Protein AF-A0A660V584-F1 (afdb_monomer)

Solvent-accessible surface area (backbone atoms only — not comparable to full-atom values): 8360 Å² total; per-residue (Å²): 134,86,82,78,77,52,70,67,58,52,50,52,51,50,54,51,53,51,51,50,49,48,50,40,67,72,67,46,47,56,59,53,49,50,53,50,50,50,50,66,76,55,58,73,92,56,86,82,73,81,57,67,42,60,44,77,49,75,71,54,71,68,54,52,52,52,26,58,75,72,73,43,58,59,50,51,54,50,18,51,52,45,40,54,41,39,76,70,54,30,55,26,45,32,44,58,63,86,84,85,69,90,58,91,46,48,63,58,26,50,54,27,54,69,70,35,89,32,68,45,76,58,78,85,79,78,83,75,90,54,85,98,57,90,77,89,128

Secondary structure (DSSP, 8-state):
------HHHHHHHHHHHHHHHHHHHHTTHHHHHHHHHHHHHT--SS-----TTEEEEE--HHHHHHHHHTT--HHHHHHHHHHHHHHTT-SEEEEE----S--TTHHHHHHHHHTSSSEEE---------TT-----

Foldseek 3Di:
DPPDDDVVNVVVVVVVVVVVVCVCVVVCVVVVVVVVVVCVVPPVPDDDPPPLAEAEDDDDPVLVVVCVVVVHDVLLVQLVVLQVSVVSPHQEYEYADDCPDDDPSVVSNVVSQVSHNYYHYDDDDDPPPDDDDDDDD

pLDDT: mean 75.92, std 16.47, range [30.91, 95.94]

Radius of gyration: 25.08 Å; Cα contacts (8 Å, |Δi|>4): 104; chains: 1; bounding box: 62×45×62 Å

Nearest PDB structures (foldseek):
  2w4l-assembly1_D  TM=5.568E-01  e=2.246E-01  Homo sapiens
  2w4l-assembly1_C  TM=5.626E-01  e=3.776E-01  Homo sapiens
  2w4l-assembly1_B  TM=5.421E-01  e=3.776E-01  Homo sapiens
  7p7t-assembly1_l  TM=4.016E-01  e=1.577E+00  Enterococcus faecalis
  6nyu-assembly2_B  TM=4.943E-01  e=5.780E+00  Staphylococcus aureus

Structure (mmCIF, N/CA/C/O backbone):
data_AF-A0A660V584-F1
#
_entry.id   AF-A0A660V584-F1
#
loop_
_atom_site.group_PDB
_atom_site.id
_atom_site.type_symbol
_atom_site.label_atom_id
_atom_site.label_alt_id
_atom_site.label_comp_id
_atom_site.label_asym_id
_atom_site.label_entity_id
_atom_site.label_seq_id
_atom_site.pdbx_PDB_ins_code
_atom_site.Cartn_x
_atom_site.Cartn_y
_atom_site.Cartn_z
_atom_site.occupancy
_atom_site.B_iso_or_equiv
_atom_site.auth_seq_id
_atom_site.auth_comp_id
_atom_site.auth_asym_id
_atom_site.auth_atom_id
_atom_site.pdbx_PDB_model_num
ATOM 1 N N . MET A 1 1 ? 44.648 -28.933 -40.311 1.00 43.81 1 MET A N 1
ATOM 2 C CA . MET A 1 1 ? 44.239 -27.641 -40.918 1.00 43.81 1 MET A CA 1
ATOM 3 C C . MET A 1 1 ? 43.504 -26.794 -39.880 1.00 43.81 1 MET A C 1
ATOM 5 O O . MET A 1 1 ? 42.366 -27.106 -39.559 1.00 43.81 1 MET A O 1
ATOM 9 N N . ARG A 1 2 ? 44.134 -25.750 -39.318 1.00 54.53 2 ARG A N 1
ATOM 10 C CA . ARG A 1 2 ? 43.432 -24.766 -38.470 1.00 54.53 2 ARG A CA 1
ATOM 11 C C . ARG A 1 2 ? 42.622 -23.843 -39.385 1.00 54.53 2 ARG A C 1
ATOM 13 O O . ARG A 1 2 ? 43.206 -23.002 -40.062 1.00 54.53 2 ARG A O 1
ATOM 20 N N . ARG A 1 3 ? 41.297 -24.018 -39.442 1.00 64.56 3 ARG A N 1
ATOM 21 C CA . ARG A 1 3 ? 40.403 -23.065 -40.116 1.00 64.56 3 ARG A CA 1
ATOM 22 C C . ARG A 1 3 ? 40.484 -21.737 -39.357 1.00 64.56 3 ARG A C 1
ATOM 24 O O . ARG A 1 3 ? 39.973 -21.637 -38.248 1.00 64.56 3 ARG A O 1
ATOM 31 N N . ARG A 1 4 ? 41.183 -20.744 -39.915 1.00 74.19 4 ARG A N 1
ATOM 32 C CA . ARG A 1 4 ? 41.147 -19.366 -39.410 1.00 74.19 4 ARG A CA 1
ATOM 33 C C . ARG A 1 4 ? 39.754 -18.816 -39.707 1.00 74.19 4 ARG A C 1
ATOM 35 O O . ARG A 1 4 ? 39.397 -18.658 -40.870 1.00 74.19 4 ARG A O 1
ATOM 42 N N . THR A 1 5 ? 38.958 -18.583 -38.671 1.00 74.12 5 THR A N 1
ATOM 43 C CA . THR A 1 5 ? 37.701 -17.837 -38.783 1.00 74.12 5 THR A CA 1
ATOM 44 C C . THR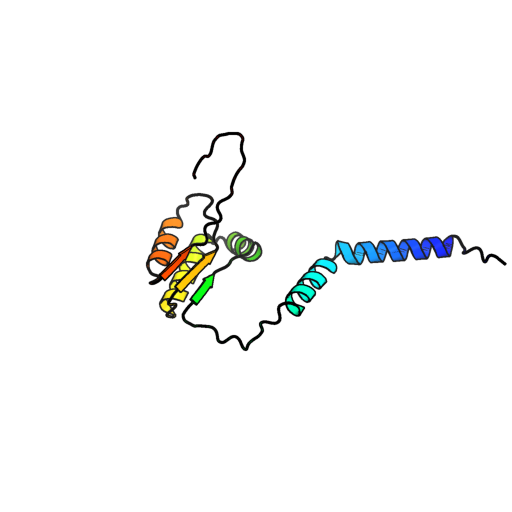 A 1 5 ? 38.006 -16.445 -39.322 1.00 74.12 5 THR A C 1
ATOM 46 O O . THR A 1 5 ? 38.952 -15.802 -38.863 1.00 74.12 5 THR A O 1
ATOM 49 N N . SER A 1 6 ? 37.249 -15.990 -40.321 1.00 83.50 6 SER A N 1
ATOM 50 C CA . SER A 1 6 ? 37.458 -14.657 -40.876 1.00 83.50 6 SER A CA 1
ATOM 51 C C . SER A 1 6 ? 37.148 -13.596 -39.809 1.00 83.50 6 SER A C 1
ATOM 53 O O . SER A 1 6 ? 36.233 -13.781 -39.000 1.00 83.50 6 SER A O 1
ATOM 55 N N . PRO A 1 7 ? 37.875 -12.467 -39.793 1.00 86.75 7 PRO A N 1
ATOM 56 C CA . PRO A 1 7 ? 37.633 -11.389 -38.833 1.00 86.75 7 PRO A CA 1
ATOM 57 C C . PRO A 1 7 ? 36.201 -10.838 -38.922 1.00 86.75 7 PRO A C 1
ATOM 59 O O . PRO A 1 7 ? 35.635 -10.446 -37.908 1.00 86.75 7 PRO A O 1
ATOM 62 N N . SER A 1 8 ? 35.574 -10.897 -40.100 1.00 87.31 8 SER A N 1
ATOM 63 C CA . SER A 1 8 ? 34.160 -10.558 -40.302 1.00 87.31 8 SER A CA 1
ATOM 64 C C . SER A 1 8 ? 33.198 -11.481 -39.549 1.00 87.31 8 SER A C 1
ATOM 66 O O . SER A 1 8 ? 32.217 -11.009 -38.983 1.00 87.31 8 SER A O 1
ATOM 68 N N . VAL A 1 9 ? 33.490 -12.784 -39.491 1.00 90.56 9 VAL A N 1
ATOM 69 C CA . VAL A 1 9 ? 32.684 -13.750 -38.731 1.00 90.56 9 VAL A CA 1
ATOM 70 C C . VAL A 1 9 ? 32.835 -13.502 -37.234 1.00 90.56 9 VAL A C 1
ATOM 72 O O . VAL A 1 9 ? 31.837 -13.515 -36.521 1.00 90.56 9 VAL A O 1
ATOM 75 N N . MET A 1 10 ? 34.047 -13.203 -36.750 1.00 89.81 10 MET A N 1
ATOM 76 C CA . MET A 1 10 ? 34.223 -12.819 -35.344 1.00 89.81 10 MET A CA 1
ATOM 77 C C . MET A 1 10 ? 33.473 -11.526 -35.014 1.00 89.81 10 MET A C 1
ATOM 79 O O . MET A 1 10 ? 32.777 -11.482 -34.005 1.00 89.81 10 MET A O 1
ATOM 83 N N . LEU A 1 11 ? 33.552 -10.506 -35.874 1.00 93.19 11 LEU A N 1
ATOM 84 C CA . LEU A 1 11 ? 32.833 -9.245 -35.681 1.00 93.19 11 LEU A CA 1
ATOM 85 C C . LEU A 1 11 ? 31.315 -9.466 -35.602 1.00 93.19 11 LEU A C 1
ATOM 87 O O . LEU A 1 11 ? 30.666 -8.918 -34.717 1.00 93.19 11 LEU A O 1
ATOM 91 N N . ALA A 1 12 ? 30.760 -10.302 -36.484 1.00 93.81 12 ALA A N 1
ATOM 92 C CA . ALA A 1 12 ? 29.339 -10.636 -36.477 1.00 93.81 12 ALA A CA 1
ATOM 93 C C . ALA A 1 12 ? 28.924 -11.355 -35.185 1.00 93.81 12 ALA A C 1
ATOM 95 O O . ALA A 1 12 ? 27.901 -11.015 -34.598 1.00 93.81 12 ALA A O 1
ATOM 96 N N . ILE A 1 13 ? 29.741 -12.301 -34.708 1.00 94.69 13 ILE A N 1
ATOM 97 C CA . ILE A 1 13 ? 29.497 -12.999 -33.439 1.00 94.69 13 ILE A CA 1
ATOM 98 C C . ILE A 1 13 ? 29.512 -12.010 -32.270 1.00 94.69 13 ILE A C 1
ATOM 100 O O . ILE A 1 13 ? 28.605 -12.041 -31.443 1.00 94.69 13 ILE A O 1
ATOM 104 N N . TYR A 1 14 ? 30.495 -11.107 -32.211 1.00 94.50 14 TYR A N 1
ATOM 105 C CA . TYR A 1 14 ? 30.564 -10.103 -31.149 1.00 94.50 14 TYR A CA 1
ATOM 106 C C . TYR A 1 14 ? 29.397 -9.120 -31.203 1.00 94.50 14 TYR A C 1
ATOM 108 O O . TYR A 1 14 ? 28.804 -8.835 -30.169 1.00 94.50 14 TYR A O 1
ATOM 116 N N . ALA A 1 15 ? 29.025 -8.633 -32.387 1.00 95.31 15 ALA A N 1
ATOM 117 C CA . ALA A 1 15 ? 27.882 -7.738 -32.543 1.00 95.31 15 ALA A CA 1
ATOM 118 C C . ALA A 1 15 ? 26.576 -8.407 -32.091 1.00 95.31 15 ALA A C 1
ATOM 120 O O . ALA A 1 15 ? 25.778 -7.790 -31.388 1.00 95.31 15 ALA A O 1
ATOM 121 N N . LEU A 1 16 ? 26.388 -9.683 -32.438 1.00 95.94 16 LEU A N 1
ATOM 122 C CA . LEU A 1 16 ? 25.207 -10.450 -32.055 1.00 95.94 16 LEU A CA 1
ATOM 123 C C . LEU A 1 16 ? 25.179 -10.740 -30.550 1.00 95.94 16 LEU A C 1
ATOM 125 O O . LEU A 1 16 ? 24.147 -10.546 -29.915 1.00 95.94 16 LEU A O 1
ATOM 129 N N . ALA A 1 17 ? 26.314 -11.128 -29.965 1.00 94.44 17 ALA A N 1
ATOM 130 C CA . ALA A 1 17 ? 26.435 -11.348 -28.526 1.00 94.44 17 ALA A CA 1
ATOM 131 C C . ALA A 1 17 ? 26.159 -10.062 -27.734 1.00 94.44 17 ALA A C 1
ATOM 133 O O . ALA A 1 17 ? 25.364 -10.077 -26.797 1.00 94.44 17 ALA A O 1
ATOM 134 N N . THR A 1 18 ? 26.751 -8.936 -28.140 1.00 93.44 18 THR A N 1
ATOM 135 C CA . THR A 1 18 ? 26.537 -7.635 -27.491 1.00 93.44 18 THR A CA 1
ATOM 136 C C . THR A 1 18 ? 25.100 -7.151 -27.663 1.00 93.44 18 THR A C 1
ATOM 138 O O . THR A 1 18 ? 24.495 -6.700 -26.695 1.00 93.44 18 THR A O 1
ATOM 141 N N . GLY A 1 19 ? 24.520 -7.285 -28.860 1.00 92.00 19 GLY A N 1
ATOM 142 C CA . GLY A 1 19 ? 23.123 -6.928 -29.112 1.00 92.00 19 GLY A CA 1
ATOM 143 C C . GLY A 1 19 ? 22.153 -7.753 -28.267 1.00 92.00 19 GLY A C 1
ATOM 144 O O . GLY A 1 19 ? 21.228 -7.200 -27.678 1.00 92.00 19 GLY A O 1
ATOM 145 N N . MET A 1 20 ? 22.405 -9.057 -28.133 1.00 88.88 20 MET A N 1
ATOM 146 C CA . MET A 1 20 ? 21.627 -9.939 -27.264 1.00 88.88 20 MET A CA 1
ATOM 147 C C . MET A 1 20 ? 21.777 -9.556 -25.788 1.00 88.88 20 MET A C 1
ATOM 149 O O . MET A 1 20 ? 20.786 -9.531 -25.064 1.00 88.88 20 MET A O 1
ATOM 153 N N . LEU A 1 21 ? 22.987 -9.200 -25.346 1.00 87.19 21 LEU A N 1
ATOM 154 C CA . LEU A 1 21 ? 23.231 -8.753 -23.976 1.00 87.19 21 LEU A CA 1
ATOM 155 C C . LEU A 1 21 ? 22.453 -7.462 -23.674 1.00 87.19 21 LEU A C 1
ATOM 157 O O . LEU A 1 21 ? 21.717 -7.393 -22.695 1.00 87.19 21 LEU A O 1
ATOM 161 N N . ILE A 1 22 ? 22.542 -6.465 -24.559 1.00 87.12 22 ILE A N 1
ATOM 162 C CA . ILE A 1 22 ? 21.792 -5.208 -24.433 1.00 87.12 22 ILE A CA 1
ATOM 163 C C . ILE A 1 22 ? 20.285 -5.476 -24.448 1.00 87.12 22 ILE A C 1
ATOM 165 O O . ILE A 1 22 ? 19.559 -4.867 -23.672 1.00 87.12 22 ILE A O 1
ATOM 169 N N . ALA A 1 23 ? 19.803 -6.402 -25.279 1.00 83.56 23 ALA A N 1
ATOM 170 C CA . ALA A 1 23 ? 18.387 -6.746 -25.311 1.00 83.56 23 ALA A CA 1
ATOM 171 C C . ALA A 1 23 ? 17.911 -7.375 -23.986 1.00 83.56 23 ALA A C 1
ATOM 173 O O . ALA A 1 23 ? 16.85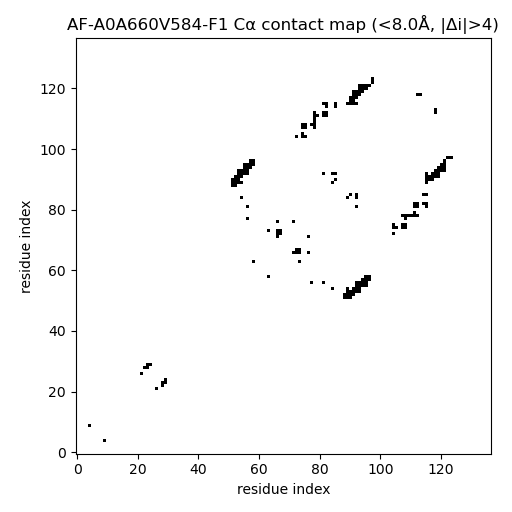6 -7.018 -23.467 1.00 83.56 23 ALA A O 1
ATOM 174 N N . LEU A 1 24 ? 18.702 -8.284 -23.413 1.00 81.38 24 LEU A N 1
ATOM 175 C CA . LEU A 1 24 ? 18.348 -8.980 -22.177 1.00 81.38 24 LEU A CA 1
ATOM 176 C C . LEU A 1 24 ? 18.399 -8.066 -20.943 1.00 81.38 24 LEU A C 1
ATOM 178 O O . LEU A 1 24 ? 17.491 -8.118 -20.113 1.00 81.38 24 LEU A O 1
ATOM 182 N N . PHE A 1 25 ? 19.428 -7.219 -20.833 1.00 78.81 25 PHE A N 1
ATOM 183 C CA . PHE A 1 25 ? 19.599 -6.311 -19.693 1.00 78.81 25 PHE A CA 1
ATOM 184 C C . PHE A 1 25 ? 18.841 -4.987 -19.856 1.00 78.81 25 PHE A C 1
ATOM 186 O O . PHE A 1 25 ? 18.328 -4.454 -18.881 1.00 78.81 25 PHE A O 1
ATOM 193 N N . GLY A 1 26 ? 18.747 -4.454 -21.074 1.00 72.19 26 GLY A N 1
ATOM 194 C CA . GLY A 1 26 ? 18.158 -3.140 -21.342 1.00 72.19 26 GLY A CA 1
ATOM 195 C C . GLY A 1 26 ? 16.631 -3.123 -21.364 1.00 72.19 26 GLY A C 1
ATOM 196 O O . GLY A 1 26 ? 16.037 -2.093 -21.065 1.00 72.19 26 GLY A O 1
ATOM 197 N N . PHE A 1 27 ? 15.982 -4.248 -21.684 1.00 75.00 27 PHE A N 1
ATOM 198 C CA . PHE A 1 27 ? 14.514 -4.345 -21.720 1.00 75.00 27 PHE A CA 1
ATOM 199 C C . PHE A 1 27 ? 13.909 -5.033 -20.486 1.00 75.00 27 PHE A C 1
ATOM 201 O O . PHE A 1 27 ? 12.734 -5.400 -20.514 1.00 75.00 27 PHE A O 1
ATOM 208 N N . GLY A 1 28 ? 14.691 -5.248 -19.420 1.00 70.12 28 GLY A N 1
ATOM 209 C CA . GLY A 1 28 ? 14.193 -5.873 -18.188 1.00 70.12 28 GLY A CA 1
ATOM 210 C C . GLY A 1 28 ? 13.703 -7.313 -18.391 1.00 70.12 28 GLY A C 1
ATOM 211 O O . GLY A 1 28 ? 12.815 -7.786 -17.685 1.00 70.12 28 GLY A O 1
ATOM 212 N N . VAL A 1 29 ? 14.242 -8.031 -19.387 1.00 73.81 29 VAL A N 1
ATOM 213 C CA . VAL A 1 29 ? 13.831 -9.417 -19.672 1.00 73.81 29 VAL A CA 1
ATOM 214 C C . VAL A 1 29 ? 14.158 -10.314 -18.481 1.00 73.81 29 VAL A C 1
ATOM 216 O O . VAL A 1 29 ? 13.334 -11.142 -18.104 1.00 73.81 29 VAL A O 1
ATOM 219 N N . PHE A 1 30 ? 15.308 -10.097 -17.839 1.00 74.50 30 PHE A N 1
ATOM 220 C CA . PHE A 1 30 ? 15.676 -10.807 -16.615 1.00 74.50 30 PHE A CA 1
ATOM 221 C C . PHE A 1 30 ? 14.729 -10.526 -15.444 1.00 74.50 30 PHE A C 1
ATOM 223 O O . PHE A 1 30 ? 14.325 -11.478 -14.793 1.00 74.50 30 PHE A O 1
ATOM 230 N N . GLU A 1 31 ? 14.288 -9.283 -15.230 1.00 68.62 31 GLU A N 1
ATOM 231 C CA . GLU A 1 31 ? 13.302 -8.968 -14.178 1.00 68.62 31 GLU A CA 1
ATOM 232 C C . GLU A 1 31 ? 11.980 -9.707 -14.405 1.00 68.62 31 GLU A C 1
ATOM 234 O O . GLU A 1 31 ? 11.383 -10.240 -13.473 1.00 68.62 31 GLU A O 1
ATOM 239 N N . ARG A 1 32 ? 11.533 -9.809 -15.663 1.00 72.12 32 ARG A N 1
ATOM 240 C CA . ARG A 1 32 ? 10.337 -10.592 -16.007 1.00 72.12 32 ARG A CA 1
ATOM 241 C C . ARG A 1 32 ? 10.535 -12.086 -15.786 1.00 72.12 32 ARG A C 1
ATOM 243 O O . ARG A 1 32 ? 9.603 -12.752 -15.343 1.00 72.12 32 ARG A O 1
ATOM 250 N N . PHE A 1 33 ? 11.717 -12.615 -16.104 1.00 75.19 33 PHE A N 1
ATOM 251 C CA . PHE A 1 33 ? 12.045 -14.009 -15.815 1.00 75.19 33 PHE A CA 1
ATOM 252 C C . PHE A 1 33 ? 12.115 -14.272 -14.316 1.00 75.19 33 PHE A C 1
ATOM 254 O O . PHE A 1 33 ? 11.602 -15.300 -13.896 1.00 75.19 33 PHE A O 1
ATOM 261 N N . ASP A 1 34 ? 12.667 -13.354 -13.524 1.00 68.81 34 ASP A N 1
ATOM 262 C CA . ASP A 1 34 ? 12.684 -13.458 -12.066 1.00 68.81 34 ASP A CA 1
ATOM 263 C C . ASP A 1 34 ? 11.263 -13.462 -11.507 1.00 68.81 34 ASP A C 1
ATOM 265 O O . ASP A 1 34 ? 10.929 -14.359 -10.740 1.00 68.81 34 ASP A O 1
ATOM 269 N N . LEU A 1 35 ? 10.389 -12.549 -11.947 1.00 66.75 35 LEU A N 1
ATOM 270 C CA . LEU A 1 35 ? 8.976 -12.543 -11.545 1.00 66.75 35 LEU A CA 1
ATOM 271 C C . LEU A 1 35 ? 8.264 -13.852 -11.914 1.00 66.75 35 LEU A C 1
ATOM 273 O O . LEU A 1 35 ? 7.554 -14.418 -11.087 1.00 66.75 35 LEU A O 1
ATOM 277 N N . LEU A 1 36 ? 8.500 -14.375 -13.121 1.00 73.12 36 LEU A N 1
ATOM 278 C CA . LEU A 1 36 ? 7.977 -15.678 -13.542 1.00 73.12 36 LEU A CA 1
ATOM 279 C C . LEU A 1 36 ? 8.534 -16.827 -12.693 1.00 73.12 36 LEU A C 1
ATOM 281 O O . LEU A 1 36 ? 7.804 -17.761 -12.361 1.00 73.12 36 LEU A O 1
ATOM 285 N N . LEU A 1 37 ? 9.818 -16.775 -12.335 1.00 72.12 37 LEU A N 1
ATOM 286 C CA . LEU A 1 37 ? 10.451 -17.775 -11.481 1.00 72.12 37 LEU A CA 1
ATOM 287 C C . LEU A 1 37 ? 9.865 -17.726 -10.068 1.00 72.12 37 LEU A C 1
ATOM 289 O O . LEU A 1 37 ? 9.593 -18.778 -9.487 1.00 72.12 37 LEU A O 1
ATOM 293 N N . PHE A 1 38 ? 9.636 -16.521 -9.542 1.00 64.81 38 PHE A N 1
ATOM 294 C CA . PHE A 1 38 ? 8.939 -16.289 -8.284 1.00 64.81 38 PHE A CA 1
ATOM 295 C C . PHE A 1 38 ? 7.531 -16.887 -8.339 1.00 64.81 38 PHE A C 1
ATOM 297 O O . PHE A 1 38 ? 7.245 -17.786 -7.554 1.00 64.81 38 PHE A O 1
ATOM 304 N N . ASP A 1 39 ? 6.698 -16.518 -9.310 1.00 64.56 39 ASP A N 1
ATOM 305 C CA . ASP A 1 39 ? 5.345 -17.076 -9.459 1.00 64.56 39 ASP A CA 1
ATOM 306 C C . ASP A 1 39 ? 5.349 -18.608 -9.595 1.00 64.56 39 ASP A C 1
ATOM 308 O O . ASP A 1 39 ? 4.501 -19.296 -9.025 1.00 64.56 39 ASP A O 1
ATOM 312 N N . SER A 1 40 ? 6.332 -19.174 -10.305 1.00 65.75 40 SER A N 1
ATOM 313 C CA . SER A 1 40 ? 6.432 -20.627 -10.489 1.00 65.75 40 SER A CA 1
ATOM 314 C C . SER A 1 40 ? 6.794 -21.378 -9.201 1.00 65.75 40 SER A C 1
ATOM 316 O O . SER A 1 40 ? 6.272 -22.467 -8.947 1.00 65.75 40 SER A O 1
ATOM 318 N N . ASN A 1 41 ? 7.661 -20.796 -8.367 1.00 64.00 41 ASN A N 1
ATOM 319 C CA . ASN A 1 41 ? 8.072 -21.381 -7.090 1.00 64.00 41 ASN A CA 1
ATOM 320 C C . ASN A 1 41 ? 7.034 -21.139 -5.989 1.00 64.00 41 ASN A C 1
ATOM 322 O O . ASN A 1 41 ? 6.873 -21.969 -5.089 1.00 64.00 41 ASN A O 1
ATOM 326 N N . TYR A 1 42 ? 6.294 -20.037 -6.093 1.00 53.97 42 TYR A N 1
ATOM 327 C CA . TYR A 1 42 ? 5.179 -19.677 -5.234 1.00 53.97 42 TYR A CA 1
ATOM 328 C C . TYR A 1 42 ? 3.848 -19.970 -5.929 1.00 53.97 42 TYR A C 1
ATOM 330 O O . TYR A 1 42 ? 2.958 -19.125 -5.984 1.00 53.97 42 TYR A O 1
ATOM 338 N N . SER A 1 43 ? 3.653 -21.209 -6.393 1.00 52.31 43 SER A N 1
ATOM 339 C CA . SER A 1 43 ? 2.281 -21.669 -6.598 1.00 52.31 43 SER A CA 1
ATOM 340 C C . SER A 1 43 ? 1.598 -21.612 -5.230 1.00 52.31 43 SER A C 1
ATOM 342 O O . SER A 1 43 ? 2.020 -22.276 -4.279 1.00 52.31 43 SER A O 1
ATOM 344 N N . LEU A 1 44 ? 0.614 -20.723 -5.076 1.00 53.62 44 LEU A N 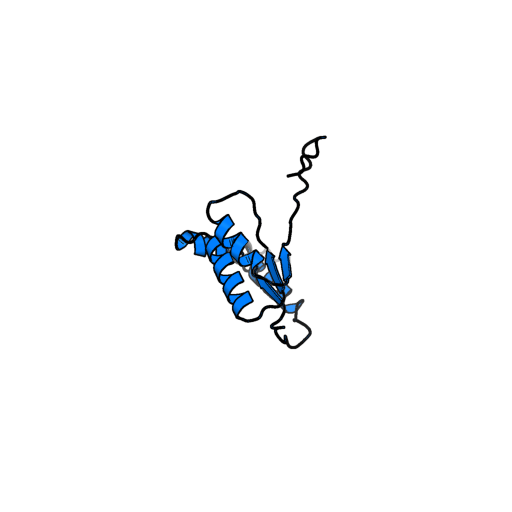1
ATOM 345 C CA . LEU A 1 44 ? -0.231 -20.661 -3.888 1.00 53.62 44 LEU A CA 1
ATOM 346 C C . LEU A 1 44 ? -0.846 -22.054 -3.722 1.00 53.62 44 LEU A C 1
ATOM 348 O O . LEU A 1 44 ? -1.760 -22.440 -4.448 1.00 53.62 44 LEU A O 1
ATOM 352 N N . ARG A 1 45 ? -0.267 -22.853 -2.818 1.00 51.50 45 ARG A N 1
ATOM 353 C CA . ARG A 1 45 ? -0.574 -24.276 -2.619 1.00 51.50 45 ARG A CA 1
ATOM 354 C C . ARG A 1 45 ? -1.909 -24.458 -1.897 1.00 51.50 45 ARG A C 1
ATOM 356 O O . ARG A 1 45 ? -1.942 -25.041 -0.824 1.00 51.50 45 ARG A O 1
ATOM 363 N N . ALA A 1 46 ? -2.989 -23.912 -2.439 1.00 55.47 46 ALA A N 1
ATOM 364 C CA . ALA A 1 46 ? -4.381 -24.227 -2.132 1.00 55.47 46 ALA A CA 1
ATOM 365 C C . ALA A 1 46 ? -5.281 -23.261 -2.907 1.00 55.47 46 ALA A C 1
ATOM 367 O O . ALA A 1 46 ? -4.910 -22.112 -3.144 1.00 55.47 46 ALA A O 1
ATOM 368 N N . GLY A 1 47 ? -6.499 -23.700 -3.235 1.00 54.09 47 GLY A N 1
ATOM 369 C CA . GLY A 1 47 ? -7.556 -22.784 -3.651 1.00 54.09 47 GLY A CA 1
ATOM 370 C C . GLY A 1 47 ? -7.719 -21.694 -2.594 1.00 54.09 47 GLY A C 1
ATOM 371 O O . GLY A 1 47 ? -8.062 -21.983 -1.446 1.00 54.09 47 GLY A O 1
ATOM 372 N N . TRP A 1 48 ? -7.415 -20.454 -2.970 1.00 52.34 48 TRP A N 1
ATOM 373 C CA . TRP A 1 48 ? -7.530 -19.303 -2.090 1.00 52.34 48 TRP A CA 1
ATOM 374 C C . TRP A 1 48 ? -9.015 -19.099 -1.797 1.00 52.34 48 TRP A C 1
ATOM 376 O O . TRP A 1 48 ? -9.770 -18.642 -2.652 1.00 52.34 48 TRP A O 1
ATOM 386 N N . GLN A 1 49 ? -9.465 -19.495 -0.609 1.00 52.66 49 GLN A N 1
ATOM 387 C CA . GLN A 1 49 ? -10.723 -18.983 -0.090 1.00 52.66 49 GLN A CA 1
ATOM 388 C C . GLN A 1 49 ? -10.389 -17.657 0.583 1.00 52.66 49 GLN A C 1
ATOM 390 O O . GLN A 1 49 ? -9.786 -17.685 1.660 1.00 52.66 49 GLN A O 1
ATOM 395 N N . PRO A 1 50 ? -10.706 -16.503 -0.033 1.00 54.50 50 PRO A N 1
ATOM 396 C CA . PRO A 1 50 ? -10.453 -15.223 0.597 1.00 54.50 50 PRO A CA 1
ATOM 397 C C . PRO A 1 50 ? -11.205 -15.213 1.922 1.00 54.50 50 PRO A C 1
ATOM 399 O O . PRO A 1 50 ? -12.439 -15.222 1.975 1.00 54.50 50 PRO A O 1
ATOM 402 N N . SER A 1 51 ? -10.452 -15.257 3.017 1.00 58.94 51 SER A N 1
ATOM 403 C CA . SER A 1 51 ? -11.031 -15.076 4.333 1.00 58.94 51 SER A CA 1
ATOM 404 C C . SER A 1 51 ? -11.566 -13.646 4.341 1.00 58.94 51 SER A C 1
ATOM 406 O O . SER A 1 51 ? -10.795 -12.691 4.390 1.00 58.94 51 SER A O 1
ATOM 408 N N . ARG A 1 52 ? -12.894 -13.481 4.330 1.00 58.81 52 ARG A N 1
ATOM 409 C CA . ARG A 1 52 ? -13.555 -12.170 4.504 1.00 58.81 52 ARG A CA 1
ATOM 410 C C . ARG A 1 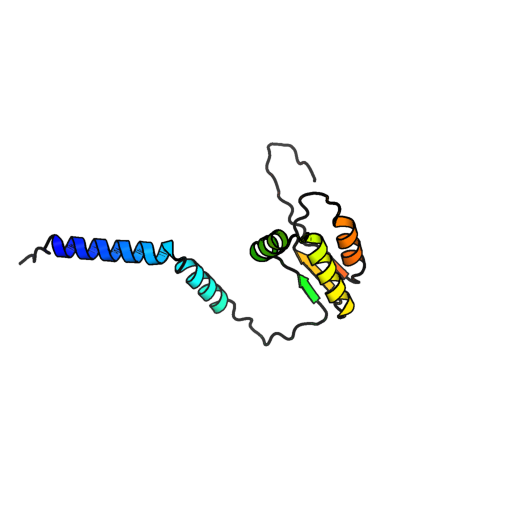52 ? -13.196 -11.494 5.837 1.00 58.81 52 ARG A C 1
ATOM 412 O O . ARG A 1 52 ? -13.636 -10.391 6.116 1.00 58.81 52 ARG A O 1
ATOM 419 N N . ARG A 1 53 ? -12.427 -12.180 6.687 1.00 73.56 53 ARG A N 1
ATOM 420 C CA . ARG A 1 53 ? -12.075 -11.772 8.041 1.00 73.56 53 ARG A CA 1
ATOM 421 C C . ARG A 1 53 ? -10.766 -11.000 8.123 1.00 73.56 53 ARG A C 1
ATOM 423 O O . ARG A 1 53 ? -10.588 -10.301 9.108 1.00 73.56 53 ARG A O 1
ATOM 430 N N . VAL A 1 54 ? -9.857 -11.131 7.159 1.00 80.75 54 VAL A N 1
ATOM 431 C CA . VAL A 1 54 ? -8.533 -10.495 7.227 1.00 80.75 54 VAL A CA 1
ATOM 432 C C . VAL A 1 54 ? -8.247 -9.807 5.905 1.00 80.75 54 VAL A C 1
ATOM 434 O O . VAL A 1 54 ? -8.154 -10.472 4.877 1.00 80.75 54 VAL A O 1
ATOM 437 N N . VAL A 1 55 ? -8.111 -8.486 5.949 1.00 83.31 55 VAL A N 1
ATOM 438 C CA . VAL A 1 55 ? -7.762 -7.651 4.799 1.00 83.31 55 VAL A CA 1
ATOM 439 C C . VAL A 1 55 ? -6.354 -7.119 5.013 1.00 83.31 55 VAL A C 1
ATOM 441 O O . VAL A 1 55 ? -6.061 -6.541 6.057 1.00 83.31 55 VAL A O 1
ATOM 444 N N . ILE A 1 56 ? -5.480 -7.338 4.034 1.00 84.81 56 ILE A N 1
ATOM 445 C CA . ILE A 1 56 ? -4.120 -6.799 4.021 1.00 84.81 56 ILE A CA 1
ATOM 446 C C . ILE A 1 56 ? -4.081 -5.714 2.951 1.00 84.81 56 ILE A C 1
ATOM 448 O O . ILE A 1 56 ? -4.404 -5.975 1.794 1.00 84.81 56 ILE A O 1
ATOM 452 N N . ILE A 1 57 ? -3.706 -4.507 3.354 1.00 85.06 57 ILE A N 1
ATOM 453 C CA . ILE A 1 57 ? -3.555 -3.341 2.493 1.00 85.06 57 ILE A CA 1
ATOM 454 C C . ILE A 1 57 ? -2.057 -3.065 2.399 1.00 85.06 57 ILE A C 1
ATOM 456 O O . ILE A 1 57 ? -1.463 -2.486 3.309 1.00 85.06 57 ILE A O 1
ATOM 460 N N . GLY A 1 58 ? -1.457 -3.535 1.310 1.00 84.19 58 GLY A N 1
ATOM 461 C CA . GLY A 1 58 ? -0.115 -3.145 0.893 1.00 84.19 58 GLY A CA 1
ATOM 462 C C . GLY A 1 58 ? -0.214 -2.122 -0.231 1.00 84.19 58 GLY A C 1
ATOM 463 O O . GLY A 1 58 ? -1.113 -2.214 -1.068 1.00 84.19 58 GLY A O 1
ATOM 464 N N . TYR A 1 59 ? 0.698 -1.159 -0.248 1.00 80.62 59 TYR A N 1
ATOM 465 C CA . TYR A 1 59 ? 0.901 -0.288 -1.400 1.00 80.62 59 TYR A CA 1
ATOM 466 C C . TYR A 1 59 ? 2.338 -0.418 -1.879 1.00 80.62 59 TYR A C 1
ATOM 468 O O . TYR A 1 59 ? 3.250 -0.746 -1.122 1.00 80.62 59 TYR A O 1
ATOM 476 N N . ASP A 1 60 ? 2.518 -0.135 -3.154 1.00 81.69 60 ASP A N 1
ATOM 477 C CA . ASP A 1 60 ? 3.800 -0.119 -3.828 1.00 81.69 60 ASP A CA 1
ATOM 478 C C . ASP A 1 60 ? 4.092 1.276 -4.399 1.00 81.69 60 ASP A C 1
ATOM 480 O O . ASP A 1 60 ? 3.289 2.215 -4.297 1.00 81.69 60 ASP A O 1
ATOM 484 N N . ASP A 1 61 ? 5.255 1.411 -5.032 1.00 80.62 61 ASP A N 1
ATOM 485 C CA . ASP A 1 61 ? 5.671 2.657 -5.674 1.00 80.62 61 ASP A CA 1
ATOM 486 C C . ASP A 1 61 ? 4.700 3.088 -6.783 1.00 80.62 61 ASP A C 1
ATOM 488 O O . ASP A 1 61 ? 4.486 4.284 -6.990 1.00 80.62 61 ASP A O 1
ATOM 492 N N . ALA A 1 62 ? 4.061 2.132 -7.469 1.00 82.31 62 ALA A N 1
ATOM 493 C CA . ALA A 1 62 ? 3.066 2.420 -8.498 1.00 82.31 62 ALA A CA 1
ATOM 494 C C . ALA A 1 62 ? 1.806 3.066 -7.906 1.00 82.31 62 ALA A C 1
ATOM 496 O O . ALA A 1 62 ? 1.272 4.021 -8.476 1.00 82.31 62 ALA A O 1
ATOM 497 N N . THR A 1 63 ? 1.361 2.594 -6.743 1.00 81.69 63 THR A N 1
ATOM 498 C CA . THR A 1 63 ? 0.233 3.167 -6.003 1.00 81.69 63 THR A CA 1
ATOM 499 C C . THR A 1 63 ? 0.548 4.587 -5.540 1.00 81.69 63 THR A C 1
ATOM 501 O O . THR A 1 63 ? -0.280 5.485 -5.705 1.00 81.69 63 THR A O 1
ATOM 504 N N . ASN A 1 64 ? 1.756 4.815 -5.015 1.00 83.94 64 ASN A N 1
ATOM 505 C CA . ASN A 1 64 ? 2.191 6.147 -4.598 1.00 83.94 64 ASN A CA 1
ATOM 506 C C . ASN A 1 64 ? 2.259 7.112 -5.794 1.00 83.94 64 ASN A C 1
ATOM 508 O O . ASN A 1 64 ? 1.683 8.197 -5.759 1.00 83.94 64 ASN A O 1
ATOM 512 N N . PHE A 1 65 ? 2.862 6.669 -6.901 1.00 84.12 65 PHE A N 1
ATOM 513 C CA . PHE A 1 65 ? 2.921 7.442 -8.141 1.00 84.12 65 PHE A CA 1
ATOM 514 C C . PHE A 1 65 ? 1.527 7.778 -8.687 1.00 84.12 65 PHE A C 1
ATOM 516 O O . PHE A 1 65 ? 1.288 8.892 -9.157 1.00 84.12 65 PHE A O 1
ATOM 523 N N . TRP A 1 66 ? 0.588 6.829 -8.629 1.00 89.50 66 TRP A N 1
ATOM 524 C CA . TRP A 1 66 ? -0.792 7.059 -9.045 1.00 89.50 66 TRP A CA 1
ATOM 525 C C . TRP A 1 66 ? -1.494 8.088 -8.153 1.00 89.50 66 TRP A C 1
ATOM 527 O O . TRP A 1 66 ? -2.156 8.981 -8.684 1.00 89.50 66 TRP A O 1
ATOM 537 N N . ALA A 1 67 ? -1.342 7.997 -6.829 1.00 85.88 67 ALA A N 1
ATOM 538 C CA . ALA A 1 67 ? -1.948 8.945 -5.897 1.00 85.88 67 ALA A CA 1
ATOM 539 C C . ALA A 1 67 ? -1.432 10.370 -6.152 1.00 85.88 67 ALA A C 1
ATOM 541 O O . ALA A 1 67 ? -2.234 11.277 -6.387 1.00 85.88 67 ALA A O 1
ATOM 542 N N . ASP A 1 68 ? -0.110 10.532 -6.246 1.00 86.12 68 ASP A N 1
ATOM 543 C CA . ASP A 1 68 ? 0.540 11.815 -6.526 1.00 86.12 68 ASP A CA 1
ATOM 544 C C . ASP A 1 68 ? 0.085 12.407 -7.867 1.00 86.12 68 ASP A C 1
ATOM 546 O O . ASP A 1 68 ? -0.274 13.583 -7.953 1.00 86.12 68 ASP A O 1
ATOM 550 N N . ARG A 1 69 ? 0.027 11.583 -8.923 1.00 89.25 69 ARG A N 1
ATOM 551 C CA . ARG A 1 69 ? -0.401 12.017 -10.262 1.00 89.25 69 ARG A CA 1
ATOM 552 C C . ARG A 1 69 ? -1.832 12.553 -10.287 1.00 89.25 69 ARG A C 1
ATOM 554 O O . ARG A 1 69 ? -2.136 13.427 -11.097 1.00 89.25 69 ARG A O 1
ATOM 561 N N . ASN A 1 70 ? -2.706 12.016 -9.443 1.00 87.94 70 ASN A N 1
ATOM 562 C CA . ASN A 1 70 ? -4.107 12.422 -9.367 1.00 87.94 70 ASN A CA 1
ATOM 563 C C . ASN A 1 70 ? -4.366 13.466 -8.266 1.00 87.94 70 ASN A C 1
ATOM 565 O O . ASN A 1 70 ? -5.515 13.845 -8.049 1.00 87.94 70 ASN A O 1
ATOM 569 N N . GLY A 1 71 ? -3.320 13.949 -7.586 1.00 87.38 71 GLY A N 1
ATOM 570 C CA . GLY A 1 71 ? -3.448 14.931 -6.510 1.00 87.38 71 GLY A CA 1
ATOM 571 C C . GLY A 1 71 ? -4.120 14.378 -5.251 1.00 87.38 71 GLY A C 1
ATOM 572 O O . GLY A 1 71 ? -4.667 15.147 -4.462 1.00 87.38 71 GLY A O 1
ATOM 573 N N . PHE A 1 72 ? -4.102 13.058 -5.061 1.00 88.00 72 PHE A N 1
ATOM 574 C CA . PHE A 1 72 ? -4.629 12.420 -3.862 1.00 88.00 72 PHE A CA 1
ATOM 575 C C . PHE A 1 72 ? -3.537 12.268 -2.812 1.00 88.00 72 PHE A C 1
ATOM 577 O O . PHE A 1 72 ? -2.438 11.794 -3.093 1.00 88.00 72 PHE A O 1
ATOM 584 N N . ALA A 1 73 ? -3.867 12.586 -1.562 1.00 89.19 73 ALA A N 1
ATOM 585 C CA . ALA A 1 73 ? -3.022 12.207 -0.445 1.00 89.19 73 ALA A CA 1
ATOM 586 C C . ALA A 1 73 ? -3.143 10.696 -0.218 1.00 89.19 73 ALA A C 1
ATOM 588 O O . ALA A 1 73 ? -4.219 10.198 0.116 1.00 89.19 73 ALA A O 1
ATOM 589 N N . LEU A 1 74 ? -2.033 9.961 -0.340 1.00 87.75 74 LEU A N 1
ATOM 590 C CA . LEU A 1 74 ? -2.016 8.504 -0.162 1.00 87.75 74 LEU A CA 1
ATOM 591 C C . LEU A 1 74 ? -2.630 8.066 1.183 1.00 87.75 74 LEU A C 1
ATOM 593 O O . LEU A 1 74 ? -3.315 7.051 1.253 1.00 87.75 74 LEU A O 1
ATOM 597 N N . ARG A 1 75 ? -2.459 8.863 2.245 1.00 88.81 75 ARG A N 1
ATOM 598 C CA . ARG A 1 75 ? -3.072 8.604 3.561 1.00 88.81 75 ARG A CA 1
ATOM 599 C C . ARG A 1 75 ? -4.594 8.663 3.539 1.00 88.81 75 ARG A C 1
ATOM 601 O O . ARG A 1 75 ? -5.226 7.837 4.191 1.00 88.81 75 ARG A O 1
ATOM 608 N N . ASP A 1 76 ? -5.174 9.585 2.776 1.00 91.69 76 ASP A N 1
ATOM 609 C CA . ASP A 1 76 ? -6.626 9.674 2.625 1.00 91.69 76 ASP A CA 1
ATOM 610 C C . ASP A 1 76 ? -7.164 8.481 1.838 1.00 91.69 76 ASP A C 1
ATOM 612 O O . ASP A 1 76 ? -8.189 7.925 2.225 1.00 91.69 76 ASP A O 1
ATOM 616 N N . VAL A 1 77 ? -6.444 8.056 0.793 1.00 90.06 77 VAL A N 1
ATOM 617 C CA . VAL A 1 77 ? -6.782 6.859 0.009 1.00 90.06 77 VAL A CA 1
ATOM 618 C C . VAL A 1 77 ? -6.761 5.619 0.899 1.00 90.06 77 VAL A C 1
ATOM 620 O O . VAL A 1 77 ? -7.710 4.840 0.897 1.00 90.06 77 VAL A O 1
ATOM 623 N N . ILE A 1 78 ? -5.716 5.449 1.713 1.00 90.44 78 ILE A N 1
ATOM 624 C CA . ILE A 1 78 ? -5.623 4.325 2.653 1.00 90.44 78 ILE A CA 1
ATOM 625 C C . ILE A 1 78 ? -6.759 4.385 3.675 1.00 90.44 78 ILE A C 1
ATOM 627 O O . ILE A 1 78 ? -7.376 3.359 3.946 1.00 90.44 78 ILE A O 1
ATOM 631 N N . ALA A 1 79 ? -7.076 5.566 4.213 1.00 91.94 79 ALA A N 1
ATOM 632 C CA . ALA A 1 79 ? -8.180 5.731 5.155 1.00 91.94 79 ALA A CA 1
ATOM 633 C C . ALA A 1 79 ? -9.524 5.290 4.551 1.00 91.94 79 ALA A C 1
ATOM 635 O O . ALA A 1 79 ? -10.312 4.607 5.212 1.00 91.94 79 ALA A O 1
ATOM 636 N N . ASP A 1 80 ? -9.769 5.640 3.288 1.00 91.62 80 ASP A N 1
ATOM 637 C CA . ASP A 1 80 ? -10.984 5.253 2.573 1.00 91.62 80 ASP A CA 1
ATOM 638 C C . ASP A 1 80 ? -11.033 3.735 2.340 1.00 91.62 80 ASP A C 1
ATOM 640 O O . ASP A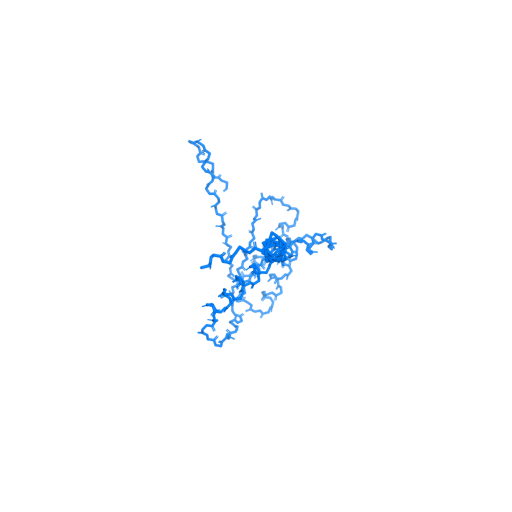 1 80 ? -12.054 3.104 2.610 1.00 91.62 80 ASP A O 1
ATOM 644 N N . VAL A 1 81 ? -9.916 3.114 1.944 1.00 90.50 81 VAL A N 1
ATOM 645 C CA . VAL A 1 81 ? -9.830 1.652 1.764 1.00 90.50 81 VAL A CA 1
ATOM 646 C C . VAL A 1 81 ? -10.026 0.906 3.086 1.00 90.50 81 VAL A C 1
ATOM 648 O O . VAL A 1 81 ? -10.746 -0.091 3.123 1.00 90.50 81 VAL A O 1
ATOM 651 N N . VAL A 1 82 ? -9.430 1.386 4.181 1.00 90.69 82 VAL A N 1
ATOM 652 C CA . VAL A 1 82 ? -9.616 0.814 5.525 1.00 90.69 82 VAL A CA 1
ATOM 653 C C . VAL A 1 82 ? -11.086 0.885 5.937 1.00 90.69 82 VAL A C 1
ATOM 655 O O . VAL A 1 82 ? -11.631 -0.103 6.428 1.00 90.69 82 VAL A O 1
ATOM 658 N N . SER A 1 83 ? -11.739 2.023 5.696 1.00 90.75 83 SER A N 1
ATOM 659 C CA . SER A 1 83 ? -13.151 2.217 6.042 1.00 90.75 83 SER A CA 1
ATOM 660 C C . SER A 1 83 ? -14.050 1.276 5.237 1.00 90.75 83 SER A C 1
ATOM 662 O O . SER A 1 83 ? -14.873 0.571 5.812 1.00 90.75 83 SER A O 1
ATOM 664 N N . LEU A 1 84 ? -13.813 1.163 3.925 1.00 88.69 84 LEU A N 1
ATOM 665 C CA . LEU A 1 84 ? -14.522 0.218 3.058 1.00 88.69 84 LEU A CA 1
ATOM 666 C C . LEU A 1 84 ? -14.305 -1.241 3.479 1.00 88.69 84 LEU A C 1
ATOM 668 O O . LEU A 1 84 ? -15.234 -2.046 3.425 1.00 88.69 84 LEU A O 1
ATOM 672 N N . ALA A 1 85 ? -13.093 -1.597 3.910 1.00 87.31 85 ALA A N 1
ATOM 673 C CA . ALA A 1 85 ? -12.797 -2.935 4.411 1.00 87.31 85 ALA A CA 1
ATOM 674 C C . ALA A 1 85 ? -13.561 -3.235 5.710 1.00 87.31 85 ALA A C 1
ATOM 676 O O . ALA A 1 85 ? -14.128 -4.321 5.853 1.00 87.31 85 ALA A O 1
ATOM 677 N N . ALA A 1 86 ? -13.605 -2.276 6.638 1.00 85.75 86 ALA A N 1
ATOM 678 C CA . ALA A 1 86 ? -14.368 -2.395 7.875 1.00 85.75 86 ALA A CA 1
ATOM 679 C C . ALA A 1 86 ? -15.875 -2.542 7.596 1.00 85.75 86 ALA A C 1
ATOM 681 O O . ALA A 1 86 ? -16.495 -3.478 8.102 1.00 85.75 86 ALA A O 1
ATOM 682 N N . ASP A 1 87 ? -16.433 -1.697 6.723 1.00 85.88 87 ASP A N 1
ATOM 683 C CA . ASP A 1 87 ? -17.845 -1.733 6.315 1.00 85.88 87 ASP A CA 1
ATOM 684 C C . ASP A 1 87 ? -18.214 -3.050 5.613 1.00 85.88 87 ASP A C 1
ATOM 686 O O . ASP A 1 87 ? -19.312 -3.581 5.789 1.00 85.88 87 ASP A O 1
ATOM 690 N N . ALA A 1 88 ? -17.274 -3.636 4.866 1.00 84.56 88 ALA A N 1
ATOM 691 C CA . ALA A 1 88 ? -17.426 -4.949 4.242 1.00 84.56 88 ALA A CA 1
ATOM 692 C C . ALA A 1 88 ? -17.348 -6.129 5.238 1.00 84.56 88 ALA A C 1
ATOM 694 O O . ALA A 1 88 ? -17.505 -7.288 4.838 1.00 84.56 88 ALA A O 1
ATOM 695 N N . GLY A 1 89 ? -17.122 -5.861 6.529 1.00 84.00 89 GLY A N 1
ATOM 696 C CA . GLY A 1 89 ? -17.101 -6.861 7.596 1.00 84.00 89 GLY A CA 1
ATOM 697 C C . GLY A 1 89 ? -15.726 -7.470 7.876 1.00 84.00 89 GLY A C 1
ATOM 698 O O . GLY A 1 89 ? -15.651 -8.571 8.437 1.00 84.00 89 GLY A O 1
ATOM 699 N N . ALA A 1 90 ? -14.636 -6.789 7.507 1.00 85.19 90 ALA A N 1
ATOM 700 C CA . ALA A 1 90 ? -13.294 -7.234 7.864 1.00 85.19 90 ALA A CA 1
ATOM 701 C C . ALA A 1 90 ? -13.149 -7.342 9.392 1.00 85.19 90 ALA A C 1
ATOM 703 O O . ALA A 1 90 ? -13.382 -6.398 10.143 1.00 85.19 90 ALA A O 1
ATOM 704 N N . CYS A 1 91 ? -12.731 -8.514 9.871 1.00 82.00 91 CYS A N 1
ATOM 705 C CA . CYS A 1 91 ? -12.488 -8.747 11.297 1.00 82.00 91 CYS A CA 1
ATOM 706 C C . CYS A 1 91 ? -11.097 -8.275 11.738 1.00 82.00 91 CYS A C 1
ATOM 708 O O . CYS A 1 91 ? -10.841 -8.186 12.937 1.00 82.00 91 CYS A O 1
ATOM 710 N N . CYS A 1 92 ? -10.193 -8.063 10.781 1.00 84.56 92 CYS A N 1
ATOM 711 C CA . CYS A 1 92 ? -8.823 -7.618 10.956 1.00 84.56 92 CYS A CA 1
ATOM 712 C C . CYS A 1 92 ? -8.383 -6.865 9.701 1.00 84.56 92 CYS A C 1
ATOM 714 O O . CYS A 1 92 ? -8.515 -7.394 8.595 1.00 84.56 92 CYS A O 1
ATOM 716 N N . VAL A 1 93 ? -7.815 -5.677 9.881 1.00 86.94 93 VAL A N 1
ATOM 717 C CA . VAL A 1 93 ? -7.162 -4.926 8.805 1.00 86.94 93 VAL A CA 1
ATOM 718 C C . VAL A 1 93 ? -5.680 -4.802 9.143 1.00 86.94 93 VAL A C 1
ATOM 720 O O . VAL A 1 93 ? -5.323 -4.418 10.257 1.00 86.94 93 VAL A O 1
ATOM 723 N N . ALA A 1 94 ? -4.819 -5.188 8.208 1.00 86.12 94 ALA A N 1
ATOM 724 C CA . ALA A 1 94 ? -3.380 -4.997 8.294 1.00 86.12 94 ALA A CA 1
ATOM 725 C C . ALA A 1 94 ? -2.964 -3.951 7.263 1.00 86.12 94 ALA A C 1
ATOM 727 O O . ALA A 1 94 ? -3.284 -4.103 6.086 1.00 86.12 94 ALA A O 1
ATOM 728 N N . VAL A 1 95 ? -2.270 -2.903 7.703 1.00 85.50 95 VAL A N 1
ATOM 729 C CA . VAL A 1 95 ? -1.788 -1.833 6.820 1.00 85.50 95 VAL A CA 1
ATOM 730 C C . VAL A 1 95 ? -0.269 -1.814 6.865 1.00 85.50 95 VAL A C 1
ATOM 732 O O . VAL A 1 95 ? 0.320 -1.649 7.936 1.00 85.50 95 VAL A O 1
ATOM 735 N N . ASP A 1 96 ? 0.351 -1.988 5.704 1.00 83.88 96 ASP A N 1
ATOM 736 C CA . ASP A 1 96 ? 1.788 -1.813 5.524 1.00 83.88 96 ASP A CA 1
ATOM 737 C C . ASP A 1 96 ? 2.033 -0.386 5.041 1.00 83.88 96 ASP A C 1
ATOM 739 O O . ASP A 1 96 ? 1.939 -0.138 3.847 1.00 83.88 96 ASP A O 1
ATOM 743 N N . TYR A 1 97 ? 2.227 0.562 5.972 1.00 79.94 97 TYR A N 1
ATOM 744 C CA . TYR A 1 97 ? 2.533 1.965 5.664 1.00 79.94 97 TYR A CA 1
ATOM 745 C C . TYR A 1 97 ? 3.626 2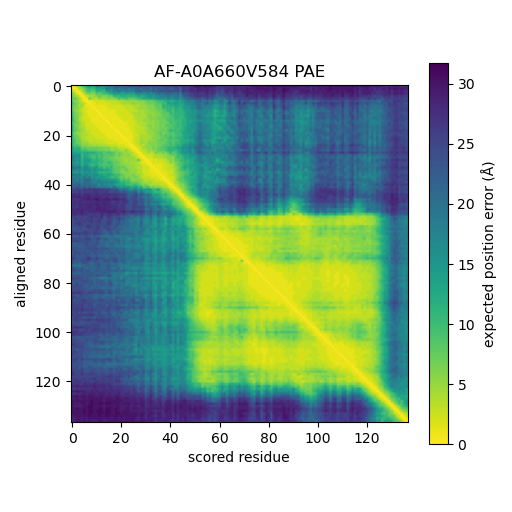.542 6.549 1.00 79.94 97 TYR A C 1
ATOM 747 O O . TYR A 1 97 ? 3.558 2.510 7.778 1.00 79.94 97 TYR A O 1
ATOM 755 N N . ALA A 1 98 ? 4.630 3.134 5.900 1.00 76.44 98 ALA A N 1
ATOM 756 C CA . ALA A 1 98 ? 5.741 3.785 6.570 1.00 76.44 98 ALA A CA 1
ATOM 757 C C . ALA A 1 98 ? 5.374 5.227 6.954 1.00 76.44 98 ALA A C 1
ATOM 759 O O . ALA A 1 98 ? 5.443 6.162 6.150 1.00 76.44 98 ALA A O 1
ATOM 760 N N . PHE A 1 99 ? 5.036 5.429 8.226 1.00 75.44 99 PHE A N 1
ATOM 761 C CA . PHE A 1 99 ? 4.795 6.753 8.800 1.00 75.44 99 PHE A CA 1
ATOM 762 C C . PHE A 1 99 ? 6.116 7.500 9.029 1.00 75.44 99 PHE A C 1
ATOM 764 O O . PHE A 1 99 ? 6.664 7.510 10.125 1.00 75.44 99 PHE A O 1
ATOM 771 N N . THR A 1 100 ? 6.655 8.126 7.983 1.00 74.19 100 THR A N 1
ATOM 772 C CA . THR A 1 100 ? 7.950 8.830 8.064 1.00 74.19 100 THR A CA 1
ATOM 773 C C . THR A 1 100 ? 7.849 10.259 8.601 1.00 74.19 100 THR A C 1
ATOM 775 O O . THR A 1 100 ? 8.842 10.808 9.074 1.00 74.19 100 THR A O 1
ATOM 778 N N . ARG A 1 101 ? 6.671 10.891 8.499 1.00 77.38 101 ARG A N 1
ATOM 779 C CA . ARG A 1 101 ? 6.404 12.283 8.915 1.00 77.38 101 ARG A CA 1
ATOM 780 C C . ARG A 1 101 ? 4.949 12.463 9.333 1.00 77.38 101 ARG A C 1
ATOM 782 O O . ARG A 1 101 ? 4.080 11.803 8.768 1.00 77.38 101 ARG A O 1
ATOM 789 N N . THR A 1 102 ? 4.666 13.400 10.228 1.00 81.69 102 THR A N 1
ATOM 790 C CA . THR A 1 102 ? 3.289 13.824 10.529 1.00 81.69 102 THR A CA 1
ATOM 791 C C . THR A 1 102 ? 2.730 14.684 9.392 1.00 81.69 102 THR A C 1
ATOM 793 O O . THR A 1 102 ? 3.455 15.502 8.824 1.00 81.69 102 THR A O 1
ATOM 796 N N . THR A 1 103 ? 1.454 14.512 9.048 1.00 87.00 103 THR A N 1
ATOM 797 C CA . THR A 1 103 ? 0.742 15.320 8.043 1.00 87.00 103 THR A CA 1
ATOM 798 C C . THR A 1 103 ? -0.692 15.6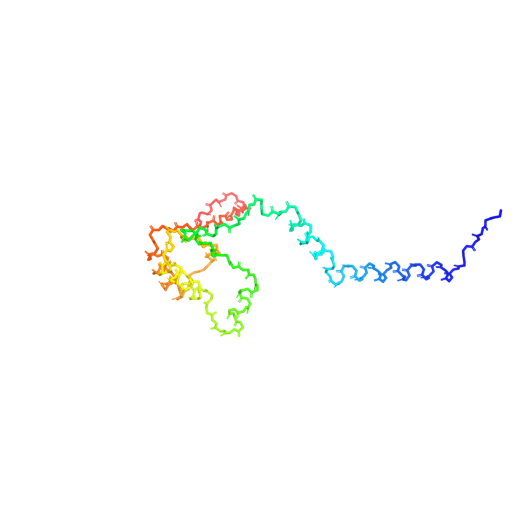16 8.488 1.00 87.00 103 THR A C 1
ATOM 800 O O . THR A 1 103 ? -1.231 14.948 9.365 1.00 87.00 103 THR A O 1
ATOM 803 N N . GLN A 1 104 ? -1.346 16.582 7.837 1.00 89.31 104 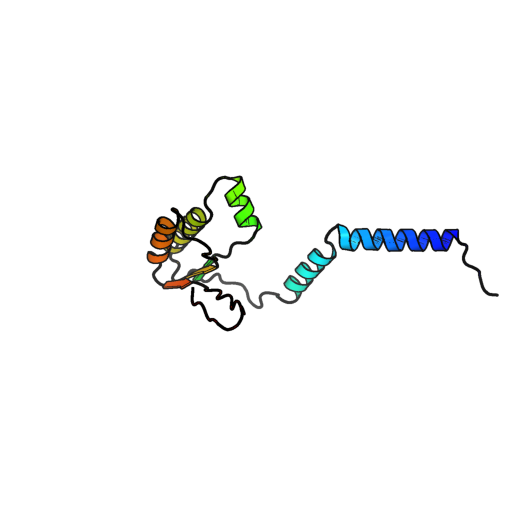GLN A N 1
ATOM 804 C CA . GLN A 1 104 ? -2.760 16.916 8.080 1.00 89.31 104 GLN A CA 1
ATOM 805 C C . GLN A 1 104 ? -3.740 15.756 7.800 1.00 89.31 104 GLN A C 1
ATOM 807 O O . GLN A 1 104 ? -4.874 15.785 8.260 1.00 89.31 104 GLN A O 1
ATOM 812 N N . HIS A 1 105 ? -3.305 14.728 7.065 1.00 89.00 105 HIS A N 1
ATOM 813 C CA . HIS A 1 105 ? -4.122 13.571 6.682 1.00 89.00 105 HIS A CA 1
ATOM 814 C C . HIS A 1 105 ? -4.105 12.448 7.737 1.00 89.00 105 HIS A C 1
ATOM 816 O O . HIS A 1 105 ? -4.848 11.471 7.629 1.00 89.00 105 HIS A O 1
ATOM 822 N N . ASP A 1 106 ? -3.274 12.581 8.778 1.00 87.50 106 ASP A N 1
ATOM 823 C CA . ASP A 1 106 ? -3.142 11.569 9.832 1.00 87.50 106 ASP A CA 1
ATOM 824 C C . ASP A 1 106 ? -4.408 11.399 10.654 1.00 87.50 106 ASP A C 1
ATOM 826 O O . ASP A 1 106 ? -4.706 10.291 11.084 1.00 87.50 106 ASP A O 1
ATOM 830 N N . GLU A 1 107 ? -5.180 12.466 10.847 1.00 91.06 107 GLU A N 1
ATOM 831 C CA . GLU A 1 107 ? -6.408 12.399 11.634 1.00 91.06 107 GLU A CA 1
ATOM 832 C C . GLU A 1 107 ? -7.467 11.528 10.946 1.00 91.06 107 GLU A C 1
ATOM 834 O O . GLU A 1 107 ? -8.073 10.660 11.581 1.00 91.06 107 GLU A O 1
ATOM 839 N N . LYS A 1 108 ? -7.641 11.698 9.627 1.00 92.25 108 LYS A N 1
ATOM 840 C CA . LYS A 1 108 ? -8.568 10.884 8.829 1.00 92.25 108 LYS A CA 1
ATOM 841 C C . LYS A 1 108 ? -8.155 9.413 8.858 1.00 92.25 108 LYS A C 1
ATOM 843 O O . LYS A 1 108 ? -8.987 8.544 9.121 1.00 92.25 108 LYS A O 1
ATOM 848 N N . LEU A 1 109 ? -6.869 9.142 8.638 1.00 90.00 109 LEU A N 1
ATOM 849 C CA . LEU A 1 109 ? -6.330 7.787 8.659 1.00 90.00 109 LEU A CA 1
ATOM 850 C C . LEU A 1 109 ? -6.435 7.150 10.048 1.00 90.00 109 LEU A C 1
ATOM 852 O O . LEU A 1 109 ? -6.919 6.028 10.161 1.00 90.00 109 LEU A O 1
ATOM 856 N N . ALA A 1 110 ? -6.072 7.863 11.113 1.00 88.94 110 ALA A N 1
ATOM 857 C CA . ALA A 1 110 ? -6.203 7.375 12.482 1.00 88.94 110 ALA A CA 1
ATOM 858 C C . ALA A 1 110 ? -7.658 7.027 12.817 1.00 88.94 110 ALA A C 1
ATOM 860 O O . ALA A 1 110 ? -7.918 5.967 13.381 1.00 88.94 110 ALA A O 1
ATOM 861 N N . LYS A 1 111 ? -8.618 7.867 12.416 1.00 91.06 111 LYS A N 1
ATOM 862 C CA . LYS A 1 111 ? -10.046 7.602 12.624 1.00 91.06 111 LYS A CA 1
ATOM 863 C C . LYS A 1 111 ? -10.513 6.328 11.912 1.00 91.06 111 LYS A C 1
ATOM 865 O O . LYS A 1 111 ? -11.245 5.545 12.512 1.00 91.06 111 LYS A O 1
ATOM 870 N N . ALA A 1 112 ? -10.077 6.107 10.671 1.00 89.19 112 ALA A N 1
ATOM 871 C CA . ALA A 1 112 ? -10.389 4.888 9.922 1.00 89.19 112 ALA A CA 1
ATOM 872 C 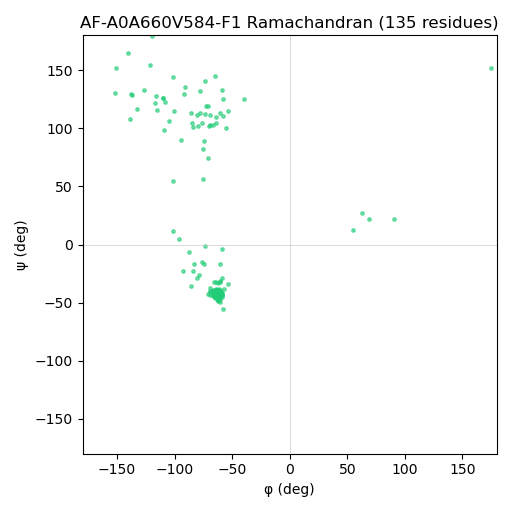C . ALA A 1 112 ? -9.734 3.642 10.543 1.00 89.19 112 ALA A C 1
ATOM 874 O O . ALA A 1 112 ? -10.356 2.596 10.678 1.00 89.19 112 ALA A O 1
ATOM 875 N N . LEU A 1 113 ? -8.482 3.750 10.985 1.00 87.56 113 LEU A N 1
ATOM 876 C CA . LEU A 1 113 ? -7.782 2.648 11.644 1.00 87.56 113 LEU A CA 1
ATOM 877 C C . LEU A 1 113 ? -8.438 2.273 12.982 1.00 87.56 113 LEU A C 1
ATOM 879 O O . LEU A 1 113 ? -8.560 1.092 13.301 1.00 87.56 113 LEU A O 1
ATOM 883 N N . LEU A 1 114 ? -8.900 3.266 13.746 1.00 87.62 114 LEU A N 1
ATOM 884 C CA . LEU A 1 114 ? -9.577 3.070 15.030 1.00 87.62 114 LEU A CA 1
ATOM 885 C C . LEU A 1 114 ? -11.014 2.546 14.899 1.00 87.62 114 LEU A C 1
ATOM 887 O O . LEU A 1 114 ? -11.555 2.050 15.885 1.00 87.62 114 LEU A O 1
ATOM 891 N N . SER A 1 115 ? -11.641 2.630 13.719 1.00 85.19 115 SER A N 1
ATOM 892 C CA . SER A 1 115 ? -12.964 2.030 13.489 1.00 85.19 115 SER A CA 1
ATOM 893 C C . SER A 1 115 ? -12.895 0.508 13.307 1.00 85.19 115 SER A C 1
ATOM 895 O O . SER A 1 115 ? -13.912 -0.179 13.420 1.00 85.19 115 SER A O 1
ATOM 897 N N . CYS A 1 116 ? -11.700 -0.038 13.065 1.00 82.69 116 CYS A N 1
ATOM 898 C CA . CYS A 1 116 ? -11.491 -1.465 12.869 1.00 82.69 116 CYS A CA 1
ATOM 899 C C . CYS A 1 116 ? -11.489 -2.220 14.215 1.00 82.69 116 CYS A C 1
ATOM 901 O O . CYS A 1 116 ? -10.738 -1.851 15.120 1.00 82.69 116 CYS A O 1
ATOM 903 N N . PRO A 1 117 ? -12.231 -3.341 14.358 1.00 76.06 117 PRO A N 1
ATOM 904 C CA . PRO A 1 117 ? -12.283 -4.097 15.616 1.00 76.06 117 PRO A CA 1
ATOM 905 C C . PRO A 1 117 ? -10.932 -4.701 16.017 1.00 76.06 117 PRO A C 1
ATOM 907 O O . PRO A 1 117 ? -10.640 -4.878 17.199 1.00 76.06 117 PRO A O 1
ATOM 910 N N . ARG A 1 118 ? -10.124 -5.080 15.020 1.00 81.00 118 ARG A N 1
ATOM 911 C CA . ARG A 1 118 ? -8.747 -5.542 15.196 1.00 81.00 118 ARG A CA 1
ATOM 912 C C . ARG A 1 118 ? -7.890 -4.923 14.109 1.00 81.00 118 ARG A C 1
ATOM 914 O O . ARG A 1 118 ? -8.217 -5.007 12.925 1.00 81.00 118 ARG A O 1
ATOM 921 N N . LEU A 1 119 ? -6.788 -4.331 14.533 1.00 79.81 119 LEU A N 1
ATOM 922 C CA . LEU A 1 119 ? -5.858 -3.633 13.668 1.00 79.81 119 LEU A CA 1
ATOM 923 C C . LEU A 1 119 ? -4.458 -4.195 13.886 1.00 79.81 119 LEU A C 1
ATOM 925 O O . LEU A 1 119 ? -4.012 -4.331 15.026 1.00 79.81 119 LEU A O 1
ATOM 929 N N . VAL A 1 120 ? -3.766 -4.493 12.790 1.00 77.69 120 VAL A N 1
ATOM 930 C CA . VAL A 1 120 ? -2.343 -4.836 12.802 1.00 77.69 120 VAL A CA 1
ATOM 931 C C . VAL A 1 120 ? -1.591 -3.752 12.047 1.00 77.69 120 VAL A C 1
ATOM 933 O O . VAL A 1 120 ? -1.778 -3.568 10.847 1.00 77.69 120 VAL A O 1
ATOM 936 N N . LEU A 1 121 ? -0.728 -3.035 12.759 1.00 73.75 121 LEU A N 1
ATOM 937 C CA . LEU A 1 121 ? 0.189 -2.076 12.159 1.00 73.75 121 LEU A CA 1
ATOM 938 C C . LEU A 1 121 ? 1.559 -2.735 12.060 1.00 73.75 121 LEU A C 1
ATOM 940 O O . LEU A 1 121 ? 2.169 -3.068 13.079 1.00 73.75 121 LEU A O 1
ATOM 944 N N . ALA A 1 122 ? 2.034 -2.942 10.834 1.00 66.50 122 ALA A N 1
ATOM 945 C CA . ALA A 1 122 ? 3.409 -3.355 10.625 1.00 66.50 122 ALA A CA 1
ATOM 946 C C . ALA A 1 122 ? 4.318 -2.163 10.951 1.00 66.50 122 ALA A C 1
ATOM 948 O O . ALA A 1 122 ? 4.215 -1.099 10.348 1.00 66.50 122 ALA A O 1
ATOM 949 N N . CYS A 1 123 ? 5.193 -2.322 11.944 1.00 57.84 123 CYS A N 1
ATOM 950 C CA . CYS A 1 123 ? 6.199 -1.320 12.273 1.00 57.84 123 CYS A CA 1
ATOM 951 C C . CYS A 1 123 ? 7.556 -1.810 11.772 1.00 57.84 123 CYS A C 1
ATOM 953 O O . CYS A 1 123 ? 8.162 -2.706 12.364 1.00 57.84 123 CYS A O 1
ATOM 955 N N . ALA A 1 124 ? 8.046 -1.209 10.691 1.00 56.56 124 ALA A N 1
ATOM 956 C CA . ALA A 1 124 ? 9.441 -1.342 10.310 1.00 56.56 124 ALA A CA 1
ATOM 957 C C . ALA A 1 124 ? 10.276 -0.394 11.185 1.00 56.56 124 ALA A C 1
ATOM 959 O O . ALA A 1 124 ? 10.317 0.813 10.955 1.00 56.56 124 ALA A O 1
ATOM 960 N N . LYS A 1 125 ? 10.948 -0.932 12.210 1.00 51.91 125 LYS A N 1
ATOM 961 C CA . LYS A 1 125 ? 12.003 -0.193 12.916 1.00 51.91 125 LYS A CA 1
ATOM 962 C C . LYS A 1 125 ? 13.294 -0.282 12.112 1.00 51.91 125 LYS A C 1
ATOM 964 O O . LYS A 1 125 ? 13.905 -1.344 12.033 1.00 51.91 125 LYS A O 1
ATOM 969 N N . GLY A 1 126 ? 13.729 0.840 11.547 1.00 47.88 126 GLY A N 1
ATOM 970 C CA . GLY A 1 126 ? 15.088 0.965 11.033 1.00 47.88 126 GLY A CA 1
ATOM 971 C C . GLY A 1 126 ? 16.073 1.078 12.196 1.00 47.88 126 GLY A C 1
ATOM 972 O O . GLY A 1 126 ? 16.084 2.087 12.897 1.00 47.88 126 GLY A O 1
ATOM 973 N N . GLU A 1 127 ? 16.924 0.072 12.416 1.00 41.47 127 GLU A N 1
ATOM 974 C CA . GLU A 1 127 ? 18.101 0.250 13.272 1.00 41.47 127 GLU A CA 1
ATOM 975 C C . GLU A 1 127 ? 19.150 1.076 12.514 1.00 41.47 127 GLU A C 1
ATOM 977 O O . GLU A 1 127 ? 20.019 0.543 11.823 1.00 41.47 127 GLU A O 1
ATOM 982 N N . ALA A 1 128 ? 19.093 2.401 12.640 1.00 40.81 128 ALA A N 1
ATOM 983 C CA . ALA A 1 128 ? 20.204 3.240 12.216 1.00 40.81 128 ALA A CA 1
ATOM 984 C C . ALA A 1 128 ? 21.378 3.021 13.188 1.00 40.81 128 ALA A C 1
ATOM 986 O O . ALA A 1 128 ? 21.396 3.562 14.295 1.00 40.81 128 ALA A O 1
ATOM 987 N N . LYS A 1 129 ? 22.387 2.231 12.793 1.00 40.38 129 LYS A N 1
ATOM 988 C CA . LYS A 1 129 ? 23.695 2.219 13.471 1.00 40.38 129 LYS A CA 1
ATOM 989 C C . LYS A 1 129 ? 24.432 3.527 13.172 1.00 40.38 129 LYS A C 1
ATOM 991 O O . LYS A 1 129 ? 25.386 3.554 12.404 1.00 40.38 129 LYS A O 1
ATOM 996 N N . VAL A 1 130 ? 24.000 4.615 13.799 1.00 43.88 130 VAL A N 1
ATOM 997 C CA . VAL A 1 130 ? 24.826 5.816 13.956 1.00 43.88 130 VAL A CA 1
ATOM 998 C C . VAL A 1 130 ? 25.558 5.670 15.286 1.00 43.88 130 VAL A C 1
ATOM 1000 O O . VAL A 1 130 ? 24.964 5.286 16.293 1.00 43.88 130 VAL A O 1
ATOM 1003 N N . GLY A 1 131 ? 26.876 5.866 15.267 1.00 43.22 131 GLY A N 1
ATOM 1004 C CA . GLY A 1 131 ? 27.777 5.589 16.384 1.00 43.22 131 GLY A CA 1
ATOM 1005 C C . GLY A 1 131 ? 27.217 5.970 17.762 1.00 43.22 131 GLY A C 1
ATOM 1006 O O . GLY A 1 131 ? 26.840 7.108 18.005 1.00 43.22 131 GLY A O 1
ATOM 1007 N N . ARG A 1 132 ? 27.209 4.982 18.666 1.00 40.47 132 ARG A N 1
ATOM 1008 C CA . ARG A 1 132 ? 27.105 5.093 20.135 1.00 40.47 132 ARG A CA 1
ATOM 1009 C C . ARG A 1 132 ? 25.929 5.845 20.775 1.00 40.47 132 ARG A C 1
ATOM 1011 O O . ARG A 1 132 ? 25.948 5.973 21.995 1.00 40.47 132 ARG A O 1
ATOM 1018 N N . SER A 1 133 ? 24.866 6.183 20.054 1.00 39.09 133 SER A N 1
ATOM 1019 C CA . SER A 1 133 ? 23.657 6.730 20.688 1.00 39.09 133 SER A CA 1
ATOM 1020 C C . SER A 1 133 ? 22.397 6.141 20.063 1.00 39.09 133 SER A C 1
ATOM 1022 O O . SER A 1 133 ? 22.044 6.467 18.935 1.00 39.09 133 SER A O 1
ATOM 1024 N N . ARG A 1 134 ? 21.705 5.260 20.802 1.00 32.28 134 ARG A N 1
ATOM 1025 C CA . ARG A 1 134 ? 20.353 4.807 20.441 1.00 32.28 134 ARG A CA 1
ATOM 1026 C C . ARG A 1 134 ? 19.391 5.981 20.619 1.00 32.28 134 ARG A C 1
ATOM 1028 O O . ARG A 1 134 ? 19.008 6.283 21.744 1.00 32.28 134 ARG A O 1
ATOM 1035 N N . LEU A 1 135 ? 18.991 6.615 19.524 1.00 30.91 135 LEU A N 1
ATOM 1036 C CA . LEU A 1 135 ? 17.775 7.422 19.495 1.00 30.91 135 LEU A CA 1
ATOM 1037 C C . LEU A 1 135 ? 16.611 6.483 19.183 1.00 30.91 135 LEU A C 1
ATOM 1039 O O . LEU A 1 135 ? 16.562 5.877 18.115 1.00 30.91 135 LEU A O 1
ATOM 1043 N N . GLN A 1 136 ? 15.720 6.313 20.158 1.00 32.31 136 GLN A N 1
ATOM 1044 C CA . GLN A 1 136 ? 14.400 5.746 19.914 1.00 32.31 136 GLN A CA 1
ATOM 1045 C C . GLN A 1 136 ? 13.555 6.865 19.302 1.00 32.31 136 GLN A C 1
ATOM 1047 O O . GLN A 1 136 ? 13.316 7.871 19.967 1.00 32.31 136 GLN A O 1
ATOM 1052 N N . VAL A 1 137 ? 13.172 6.700 18.037 1.00 36.75 137 VAL A N 1
ATOM 1053 C CA . VAL A 1 137 ? 12.082 7.449 17.401 1.00 36.75 137 VAL A CA 1
ATOM 1054 C C . VAL A 1 137 ? 10.945 6.466 17.173 1.00 36.75 137 VAL A C 1
ATOM 1056 O O . VAL A 1 137 ? 11.253 5.317 16.770 1.00 36.75 137 VAL A O 1
#

Mean predicted aligned error: 14.56 Å

Sequence (137 aa):
MRRRTSPSVMLAIYALATGMLIALFGFGVFERFDLLLFDSNYSLRAGWQPSRRVVIIGYDDATNFWADRNGFALRDVIADVVSLAADAGACCVAVDYAFTRTTQHDEKLAKALLSCPRLVLACAKGEAKVGRSRLQV